Protein AF-A0A5C4UQV4-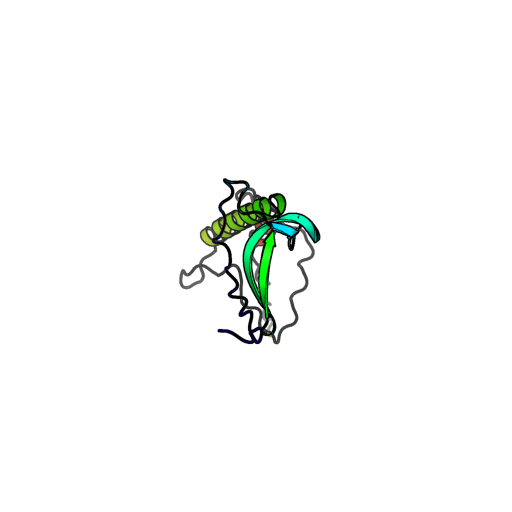F1 (afdb_monomer_lite)

Structure (mmCIF, N/CA/C/O backbone):
data_AF-A0A5C4UQV4-F1
#
_entry.id   AF-A0A5C4UQV4-F1
#
loop_
_atom_site.group_PDB
_atom_site.id
_atom_site.type_symbol
_atom_site.label_atom_id
_atom_site.label_alt_id
_atom_site.label_comp_id
_atom_site.label_asym_id
_atom_site.label_entity_id
_atom_site.label_seq_id
_atom_site.pdbx_PDB_ins_code
_atom_site.Cartn_x
_atom_site.Cartn_y
_atom_site.Cartn_z
_atom_site.occupancy
_atom_site.B_iso_or_equiv
_atom_site.auth_seq_id
_atom_site.auth_comp_id
_atom_site.auth_asym_id
_atom_site.auth_atom_id
_atom_site.pdbx_PDB_model_num
ATOM 1 N N . MET A 1 1 ? 44.173 22.637 -18.898 1.00 34.56 1 MET A N 1
ATOM 2 C CA . MET A 1 1 ? 44.328 21.497 -19.831 1.00 34.56 1 MET A CA 1
ATOM 3 C C . MET A 1 1 ? 44.149 20.215 -19.026 1.00 34.56 1 MET A C 1
ATOM 5 O O . MET A 1 1 ? 44.808 20.080 -18.006 1.00 34.56 1 MET A O 1
ATOM 9 N N . ASN A 1 2 ? 43.184 19.382 -19.431 1.00 41.97 2 ASN A N 1
ATOM 10 C CA . ASN A 1 2 ? 42.655 18.188 -18.746 1.00 41.97 2 ASN A CA 1
ATOM 11 C C . ASN A 1 2 ? 43.498 16.919 -18.962 1.00 41.97 2 ASN A C 1
ATOM 13 O O . ASN A 1 2 ? 44.146 16.822 -20.002 1.00 41.97 2 ASN A O 1
ATOM 17 N N . ALA A 1 3 ? 43.316 15.912 -18.089 1.00 32.78 3 ALA A N 1
ATOM 18 C CA . ALA A 1 3 ? 43.074 14.512 -18.489 1.00 32.78 3 ALA A CA 1
ATOM 19 C C . ALA A 1 3 ? 42.512 13.629 -17.337 1.00 32.78 3 ALA A C 1
ATOM 21 O O . ALA A 1 3 ? 43.150 13.524 -16.296 1.00 32.78 3 ALA A O 1
ATOM 22 N N . ALA A 1 4 ? 41.377 12.958 -17.615 1.00 36.44 4 ALA A N 1
ATOM 23 C CA . ALA A 1 4 ? 40.805 11.727 -17.016 1.00 36.44 4 ALA A CA 1
ATOM 24 C C . ALA A 1 4 ? 40.436 11.750 -15.511 1.00 36.44 4 ALA A C 1
ATOM 26 O O . ALA A 1 4 ? 41.299 11.619 -14.656 1.00 36.44 4 ALA A O 1
ATOM 27 N N . ASP A 1 5 ? 39.188 11.931 -15.068 1.00 47.22 5 ASP A N 1
ATOM 28 C CA . ASP A 1 5 ? 37.889 11.332 -15.449 1.00 47.22 5 ASP A CA 1
ATOM 29 C C . ASP A 1 5 ? 37.785 9.808 -15.205 1.00 47.22 5 ASP A C 1
ATOM 31 O O . ASP A 1 5 ? 37.588 8.993 -16.110 1.00 47.22 5 ASP A O 1
ATOM 35 N N . ALA A 1 6 ? 37.956 9.423 -13.935 1.00 42.66 6 ALA A N 1
ATOM 36 C CA . ALA A 1 6 ? 37.658 8.095 -13.408 1.00 42.66 6 ALA A CA 1
ATOM 37 C C . ALA A 1 6 ? 36.287 8.102 -12.706 1.00 42.66 6 ALA A C 1
ATOM 39 O O . ALA A 1 6 ? 36.175 8.294 -11.501 1.00 42.66 6 ALA A O 1
ATOM 40 N N . ARG A 1 7 ? 35.252 7.915 -13.529 1.00 46.78 7 ARG A N 1
ATOM 41 C CA . ARG A 1 7 ? 33.889 7.412 -13.270 1.00 46.78 7 ARG A CA 1
ATOM 42 C C . ARG A 1 7 ? 33.587 6.925 -11.841 1.00 46.78 7 ARG A C 1
ATOM 44 O O . ARG A 1 7 ? 33.475 5.726 -11.595 1.00 46.78 7 ARG A O 1
ATOM 51 N N . GLY A 1 8 ? 33.318 7.866 -10.949 1.00 36.19 8 GLY A N 1
ATOM 52 C CA . GLY A 1 8 ? 32.388 7.683 -9.842 1.00 36.19 8 GLY A CA 1
ATOM 53 C C . GLY A 1 8 ? 31.097 8.396 -10.207 1.00 36.19 8 GLY A C 1
ATOM 54 O O . GLY A 1 8 ? 30.910 9.542 -9.819 1.00 36.19 8 GLY A O 1
ATOM 55 N N . VAL A 1 9 ? 30.229 7.762 -11.004 1.00 41.41 9 VAL A N 1
ATOM 56 C CA . VAL A 1 9 ? 28.838 8.226 -11.080 1.00 41.41 9 VAL A CA 1
ATOM 57 C C . VAL A 1 9 ? 28.204 7.773 -9.774 1.00 41.41 9 VAL A C 1
ATOM 59 O O . VAL A 1 9 ? 27.679 6.667 -9.664 1.00 41.41 9 VAL A O 1
ATOM 62 N N . GLU A 1 10 ? 28.378 8.600 -8.750 1.00 35.25 10 GLU A N 1
ATOM 63 C CA . GLU A 1 10 ? 27.548 8.590 -7.562 1.00 35.25 10 GLU A CA 1
ATOM 64 C C . GLU A 1 10 ? 26.131 8.845 -8.067 1.00 35.25 10 GLU A C 1
ATOM 66 O O . GLU A 1 10 ? 25.760 9.962 -8.425 1.00 35.25 10 GLU A O 1
ATOM 71 N N . TRP A 1 11 ? 25.375 7.764 -8.254 1.00 43.09 11 TRP A N 1
ATOM 72 C CA . TRP A 1 11 ? 23.955 7.843 -8.540 1.00 43.09 11 TRP A CA 1
ATOM 73 C C . TRP A 1 11 ? 23.293 8.382 -7.278 1.00 43.09 11 TRP A C 1
ATOM 75 O O . TRP A 1 11 ? 22.769 7.621 -6.467 1.00 43.09 11 TRP A O 1
ATOM 85 N N . GLU A 1 12 ? 23.353 9.699 -7.096 1.00 37.59 12 GLU A N 1
ATOM 86 C CA . GLU A 1 12 ? 22.459 10.406 -6.204 1.00 37.59 12 GLU A CA 1
ATOM 87 C C . GLU A 1 12 ? 21.063 10.142 -6.759 1.00 37.59 12 GLU A C 1
ATOM 89 O O . GLU A 1 12 ? 20.631 10.698 -7.771 1.00 37.59 12 GLU A O 1
ATOM 94 N N . PHE A 1 13 ? 20.423 9.140 -6.163 1.00 46.25 13 PHE A N 1
ATOM 95 C CA . PHE A 1 13 ? 19.077 8.700 -6.452 1.00 46.25 13 PHE A CA 1
ATOM 96 C C . PHE A 1 13 ? 18.183 9.894 -6.119 1.00 46.25 13 PHE A C 1
ATOM 98 O O . PHE A 1 13 ? 17.713 10.041 -4.993 1.00 46.25 13 PHE A O 1
ATOM 105 N N . GLN A 1 14 ? 18.004 10.809 -7.073 1.00 44.03 14 GLN A N 1
ATOM 106 C CA . GLN A 1 14 ? 17.044 11.892 -6.954 1.00 44.03 14 GLN A CA 1
ATOM 107 C C . GLN A 1 14 ? 15.668 11.249 -7.047 1.00 44.03 14 GLN A C 1
ATOM 109 O O . GLN A 1 14 ? 15.072 11.130 -8.114 1.00 44.03 14 GLN A O 1
ATOM 114 N N . ILE A 1 15 ? 15.220 10.734 -5.905 1.00 48.66 15 ILE A N 1
ATOM 115 C CA . ILE A 1 15 ? 13.879 10.231 -5.679 1.00 48.66 15 ILE A CA 1
ATOM 116 C C . ILE A 1 15 ? 12.946 11.384 -6.071 1.00 48.66 15 ILE A C 1
ATOM 118 O O . ILE A 1 15 ? 12.952 12.413 -5.388 1.00 48.66 15 ILE A O 1
ATOM 122 N N . PRO A 1 16 ? 12.190 11.285 -7.182 1.00 48.50 16 PRO A N 1
ATOM 123 C CA . PRO A 1 16 ? 11.312 12.374 -7.571 1.00 48.50 16 PRO A CA 1
ATOM 124 C C . PRO A 1 16 ? 10.286 12.568 -6.457 1.00 48.50 16 PRO A C 1
ATOM 126 O O . PRO A 1 16 ? 9.755 11.590 -5.930 1.00 48.50 16 PRO A O 1
ATOM 129 N N . ALA A 1 17 ? 10.020 13.820 -6.078 1.00 47.62 17 ALA A N 1
ATOM 130 C CA . ALA A 1 17 ? 9.013 14.137 -5.072 1.00 47.62 17 ALA A CA 1
ATOM 131 C C . ALA A 1 17 ? 7.691 13.406 -5.394 1.00 47.62 17 ALA A C 1
ATOM 133 O O . ALA A 1 17 ? 7.341 13.284 -6.573 1.00 47.62 17 ALA A O 1
ATOM 134 N N . PRO A 1 18 ? 6.962 12.894 -4.385 1.00 47.56 18 PRO A N 1
ATOM 135 C CA . PRO A 1 18 ? 5.761 12.096 -4.608 1.00 47.56 18 PRO A CA 1
ATOM 136 C C . PRO A 1 18 ? 4.742 12.891 -5.436 1.00 47.56 18 PRO A C 1
ATOM 138 O O . PRO A 1 18 ? 4.138 13.851 -4.960 1.00 47.56 18 PRO A O 1
ATOM 141 N N . GLY A 1 19 ? 4.576 12.499 -6.700 1.00 44.62 19 GLY A N 1
ATOM 142 C CA . GLY A 1 19 ? 3.692 13.170 -7.642 1.00 44.62 19 GLY A CA 1
ATOM 143 C C . GLY A 1 19 ? 2.233 12.891 -7.309 1.00 44.62 19 GLY A C 1
ATOM 144 O O . GLY A 1 19 ? 1.778 11.745 -7.333 1.00 44.62 19 GLY A O 1
ATOM 145 N N . TRP A 1 20 ? 1.490 13.949 -6.992 1.00 46.31 20 TRP A N 1
ATOM 146 C CA . T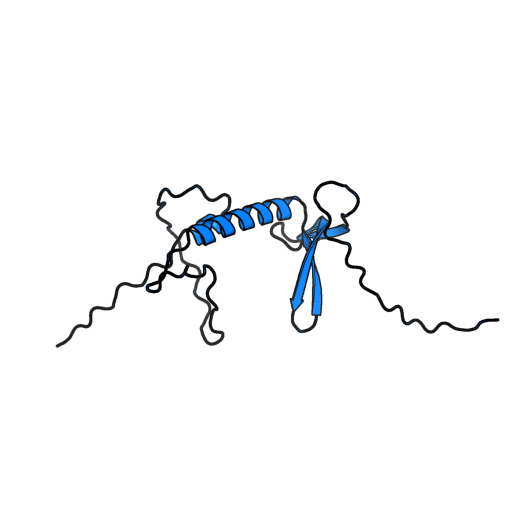RP A 1 20 ? 0.040 13.898 -6.850 1.00 46.31 20 TRP A CA 1
ATOM 147 C C . TRP A 1 20 ? -0.605 13.530 -8.189 1.00 46.31 20 TRP A C 1
ATOM 149 O O . TRP A 1 20 ? -0.091 13.849 -9.261 1.00 46.31 20 TRP A O 1
ATOM 159 N N . VAL A 1 21 ? -1.751 12.851 -8.128 1.00 50.41 21 VAL A N 1
ATOM 160 C CA . VAL A 1 21 ? -2.549 12.433 -9.291 1.00 50.41 21 VAL A CA 1
ATOM 161 C C . VAL A 1 21 ? -3.251 13.650 -9.918 1.00 50.41 21 VAL A C 1
ATOM 163 O O . VAL A 1 21 ? -4.469 13.707 -9.973 1.00 50.41 21 VAL A O 1
ATOM 166 N N . THR A 1 22 ? -2.488 14.638 -10.378 1.00 47.16 22 THR A N 1
ATOM 167 C CA . THR A 1 22 ? -2.937 15.767 -11.205 1.00 47.16 22 THR A CA 1
ATOM 168 C C . THR A 1 22 ? -1.738 16.281 -12.002 1.00 47.16 22 THR A C 1
ATOM 170 O O . THR A 1 22 ? -1.071 17.226 -11.595 1.00 47.16 22 THR A O 1
ATOM 173 N N . GLY A 1 23 ? -1.430 15.608 -13.111 1.00 46.06 23 GLY A N 1
ATOM 174 C CA . GLY A 1 23 ? -0.352 15.976 -14.032 1.00 46.06 23 GLY A CA 1
ATOM 175 C C . GLY A 1 23 ? 0.273 14.741 -14.678 1.00 46.06 23 GLY A C 1
ATOM 176 O O . GLY A 1 23 ? 0.565 13.758 -14.000 1.00 46.06 23 GLY A O 1
ATOM 177 N N . GLU A 1 24 ? 0.441 14.754 -15.998 1.00 52.75 24 GLU A N 1
ATOM 178 C CA . GLU A 1 24 ? 1.052 13.653 -16.761 1.00 52.75 24 GLU A CA 1
ATOM 179 C C . GLU A 1 24 ? 2.561 13.487 -16.483 1.00 52.75 24 GLU A C 1
ATOM 181 O O . GLU A 1 24 ? 3.136 12.456 -16.821 1.00 52.75 24 GLU A O 1
ATOM 186 N N . GLU A 1 25 ? 3.186 14.455 -15.809 1.00 54.16 25 GLU A N 1
ATOM 187 C CA . GLU A 1 25 ? 4.641 14.654 -15.786 1.00 54.16 25 GLU A CA 1
ATOM 188 C C . GLU A 1 25 ? 5.423 13.759 -14.803 1.00 54.16 25 GLU A C 1
ATOM 190 O O . GLU A 1 25 ? 6.636 13.635 -14.934 1.00 54.16 25 GLU A O 1
ATOM 195 N N . PHE A 1 26 ? 4.768 13.060 -13.866 1.00 59.66 26 PHE A N 1
ATOM 196 C CA . PHE A 1 26 ? 5.452 12.251 -12.832 1.00 59.66 26 PHE A CA 1
ATOM 197 C C . PHE A 1 26 ? 5.173 10.744 -12.930 1.00 59.66 26 PHE A C 1
ATOM 199 O O . PHE A 1 26 ? 5.058 10.045 -11.919 1.00 59.66 26 PHE A O 1
ATOM 206 N N . ARG A 1 27 ? 5.027 10.222 -14.154 1.00 71.19 27 ARG A N 1
ATOM 207 C CA . ARG A 1 27 ? 4.815 8.7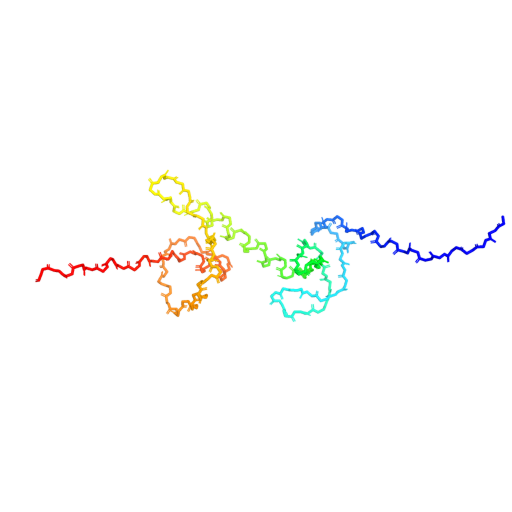88 -14.408 1.00 71.19 27 ARG A CA 1
ATOM 208 C C . ARG A 1 27 ? 6.055 8.161 -15.036 1.00 71.19 27 ARG A C 1
ATOM 210 O O . ARG A 1 27 ? 6.496 8.580 -16.098 1.00 71.19 27 ARG A O 1
ATOM 217 N N . ALA A 1 28 ? 6.570 7.109 -14.410 1.00 82.25 28 ALA A N 1
ATOM 218 C CA . ALA A 1 28 ? 7.538 6.216 -15.036 1.00 82.25 28 ALA A CA 1
ATOM 219 C C . ALA A 1 28 ? 6.806 5.166 -15.885 1.00 82.25 28 ALA A C 1
ATOM 221 O O . ALA A 1 28 ? 5.630 4.870 -15.655 1.00 82.25 28 ALA A O 1
ATOM 222 N N . PHE A 1 29 ? 7.499 4.564 -16.850 1.00 84.88 29 PHE A N 1
ATOM 223 C CA . PHE A 1 29 ? 7.017 3.372 -17.543 1.00 84.88 29 PHE A CA 1
ATOM 224 C C . PHE A 1 29 ? 7.718 2.139 -16.969 1.00 84.88 29 PHE A C 1
ATOM 226 O O . PHE A 1 29 ? 8.944 2.073 -16.956 1.00 84.88 29 PHE A O 1
ATOM 233 N N . GLY A 1 30 ? 6.958 1.162 -16.480 1.00 88.69 30 GLY A N 1
ATOM 234 C CA . GLY A 1 30 ? 7.534 -0.016 -15.837 1.00 88.69 30 GLY A CA 1
ATOM 235 C C . GLY A 1 30 ? 6.493 -0.986 -15.280 1.00 88.69 30 GLY A C 1
ATOM 236 O O . GLY A 1 30 ? 5.288 -0.779 -15.449 1.00 88.69 30 GLY A O 1
ATOM 237 N N . PRO A 1 31 ? 6.932 -2.081 -14.637 1.00 93.19 31 PRO A N 1
ATOM 238 C CA . PRO A 1 31 ? 6.031 -3.041 -14.012 1.00 93.19 31 PRO A CA 1
ATOM 239 C C . PRO A 1 31 ? 5.368 -2.446 -12.764 1.00 93.19 31 PRO A C 1
ATOM 241 O O . PRO A 1 31 ? 6.023 -1.830 -11.927 1.00 93.19 31 PRO A O 1
ATOM 244 N N . CYS A 1 32 ? 4.068 -2.682 -12.589 1.00 94.25 32 CYS A N 1
ATOM 245 C CA . CYS A 1 32 ? 3.362 -2.363 -11.349 1.00 94.25 32 CYS A CA 1
ATOM 246 C C . CYS A 1 32 ? 3.547 -3.472 -10.307 1.00 94.25 32 CYS A C 1
ATOM 248 O O . CYS A 1 32 ? 3.191 -4.616 -10.553 1.00 94.25 32 CYS A O 1
ATOM 250 N N . TRP A 1 33 ? 4.007 -3.155 -9.100 1.00 9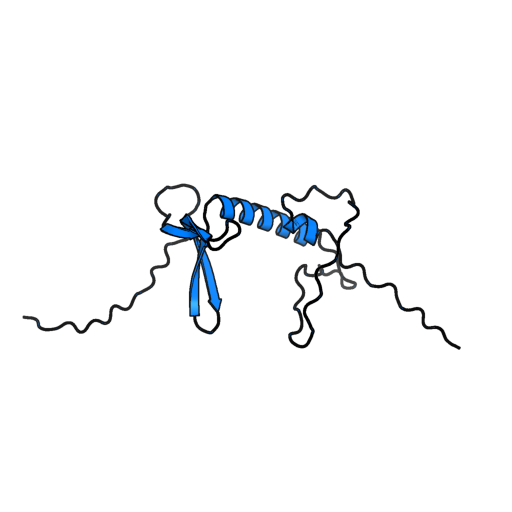4.19 33 TRP A N 1
ATOM 251 C CA . TRP A 1 33 ? 4.381 -4.179 -8.109 1.00 94.19 33 TRP A CA 1
ATOM 252 C C . TRP A 1 33 ? 3.204 -4.690 -7.262 1.00 94.19 33 TRP A C 1
ATOM 254 O O . TRP A 1 33 ? 3.392 -5.346 -6.244 1.00 94.19 33 TRP A O 1
ATOM 264 N N . PHE A 1 34 ? 1.977 -4.378 -7.677 1.00 92.50 34 PHE A N 1
ATOM 265 C CA . PHE A 1 34 ? 0.763 -4.565 -6.884 1.00 92.50 34 PHE A CA 1
ATOM 266 C C . PHE A 1 34 ? -0.222 -5.551 -7.533 1.00 92.50 34 PHE A C 1
ATOM 268 O O . PHE A 1 34 ? 0.102 -6.319 -8.438 1.00 92.50 34 PHE A O 1
ATOM 275 N N . PHE A 1 35 ? -1.470 -5.502 -7.060 1.00 89.56 35 PHE A N 1
ATOM 276 C CA . PHE A 1 35 ? -2.596 -6.418 -7.290 1.00 89.56 35 PHE A CA 1
ATOM 277 C C . PHE A 1 35 ? -2.968 -6.706 -8.746 1.00 89.56 35 PHE A C 1
ATOM 279 O O . PHE A 1 35 ? -3.866 -7.507 -8.991 1.00 89.56 35 PHE A O 1
ATOM 286 N N . CYS A 1 36 ? -2.352 -6.026 -9.708 1.00 92.75 36 CYS A N 1
ATOM 287 C CA . CYS A 1 36 ? -2.606 -6.250 -11.120 1.00 92.75 36 CYS A CA 1
ATOM 288 C C . CYS A 1 36 ? -1.687 -7.293 -11.765 1.00 92.75 36 CYS A C 1
ATOM 290 O O . CYS A 1 36 ? -1.792 -7.482 -12.973 1.00 92.75 36 CYS A O 1
ATOM 292 N N . GLY A 1 37 ? -0.816 -7.943 -10.984 1.00 93.19 37 GLY A N 1
ATOM 293 C CA . GLY A 1 37 ? 0.031 -9.039 -11.452 1.00 93.19 37 GLY A CA 1
ATOM 294 C C . GLY A 1 37 ? 1.202 -8.573 -12.311 1.00 93.19 37 GLY A C 1
ATOM 295 O O . GLY A 1 37 ? 1.427 -9.127 -13.377 1.00 93.19 37 GLY A O 1
ATOM 296 N N . HIS A 1 38 ? 1.924 -7.533 -11.884 1.00 93.75 38 HIS A N 1
ATOM 297 C CA . HIS A 1 38 ? 3.138 -7.065 -12.571 1.00 93.75 38 HIS A CA 1
ATOM 298 C C . HIS A 1 38 ? 2.948 -6.570 -14.009 1.00 93.75 38 HIS A C 1
ATOM 300 O O . HIS A 1 38 ? 3.907 -6.510 -14.775 1.00 93.75 38 HIS A O 1
ATOM 306 N N . ARG A 1 39 ? 1.732 -6.135 -14.376 1.00 93.56 39 ARG A N 1
ATOM 307 C CA . ARG A 1 39 ? 1.492 -5.496 -15.679 1.00 93.56 39 ARG A CA 1
ATOM 308 C C . ARG A 1 39 ? 2.409 -4.289 -15.872 1.00 93.56 39 ARG A C 1
ATOM 310 O O . ARG A 1 39 ? 2.537 -3.454 -14.974 1.00 93.56 39 ARG A O 1
ATOM 317 N N . VAL A 1 40 ? 2.999 -4.204 -17.061 1.00 91.44 40 VAL A N 1
ATOM 318 C CA . VAL A 1 40 ? 3.869 -3.104 -17.487 1.00 91.44 40 VAL A CA 1
ATOM 319 C C . VAL A 1 40 ? 3.021 -1.962 -18.045 1.00 91.44 40 VAL A C 1
ATOM 321 O O . VAL A 1 40 ? 2.092 -2.197 -18.818 1.00 91.44 40 VAL A O 1
ATOM 324 N N . GLY A 1 41 ? 3.319 -0.730 -17.642 1.00 89.06 41 GLY A N 1
ATOM 325 C CA . GLY A 1 41 ? 2.631 0.465 -18.121 1.00 89.06 41 GLY A CA 1
ATOM 326 C C . GLY A 1 41 ? 3.060 1.718 -17.366 1.00 89.06 41 GLY A C 1
ATOM 327 O O . GLY A 1 41 ? 4.106 1.738 -16.722 1.00 89.06 41 GLY A O 1
ATOM 328 N N . ALA A 1 42 ? 2.232 2.760 -17.422 1.00 88.81 42 ALA A N 1
ATOM 329 C CA . ALA A 1 42 ? 2.465 3.970 -16.645 1.00 88.81 42 ALA A CA 1
ATOM 330 C C . ALA A 1 42 ? 2.266 3.705 -15.140 1.00 88.81 42 ALA A C 1
ATOM 332 O O . ALA A 1 42 ? 1.201 3.245 -14.705 1.00 88.81 42 ALA A O 1
ATOM 333 N N . VAL A 1 43 ? 3.291 4.014 -14.351 1.00 89.56 43 VAL A N 1
ATOM 334 C CA . VAL A 1 43 ? 3.353 3.796 -12.904 1.00 89.56 43 VAL A CA 1
ATOM 335 C C . VAL A 1 43 ? 3.872 5.036 -12.184 1.00 89.56 43 VAL A C 1
ATOM 337 O O . VAL A 1 43 ? 4.611 5.839 -12.748 1.00 89.56 43 VAL A O 1
ATOM 340 N N . VAL A 1 44 ? 3.487 5.182 -10.921 1.00 88.56 44 VAL A N 1
ATOM 341 C CA . VAL A 1 44 ? 3.982 6.229 -10.019 1.00 88.56 44 VAL A CA 1
ATOM 342 C C . VAL A 1 44 ? 4.746 5.594 -8.867 1.00 88.56 44 VAL A C 1
ATOM 344 O O . VAL A 1 44 ? 4.396 4.495 -8.424 1.00 88.56 44 VAL A O 1
ATOM 347 N N . TRP A 1 45 ? 5.796 6.270 -8.405 1.00 87.31 45 TRP A N 1
ATOM 348 C CA . TRP A 1 45 ? 6.492 5.906 -7.176 1.00 87.31 45 TRP A CA 1
ATOM 349 C C . TRP A 1 45 ? 5.602 6.238 -5.975 1.00 87.31 45 TRP A C 1
ATOM 351 O O . TRP A 1 45 ? 5.006 7.312 -5.929 1.00 87.31 45 TRP A O 1
ATOM 361 N N . ILE A 1 46 ? 5.480 5.311 -5.025 1.00 88.19 46 ILE A N 1
ATOM 362 C CA . ILE A 1 46 ? 4.588 5.468 -3.864 1.00 88.19 46 ILE A CA 1
ATOM 363 C C . ILE A 1 46 ? 5.286 5.280 -2.510 1.00 88.19 46 ILE A C 1
ATOM 365 O O . ILE A 1 46 ? 4.621 5.317 -1.478 1.00 88.19 46 ILE A O 1
ATOM 369 N N . GLY A 1 47 ? 6.599 5.044 -2.500 1.00 87.06 47 GLY A N 1
ATOM 370 C CA . GLY A 1 47 ? 7.383 4.836 -1.280 1.00 87.06 47 GLY A CA 1
ATOM 371 C C . GLY A 1 47 ? 8.583 3.917 -1.491 1.00 87.06 47 GLY A C 1
ATOM 372 O O . GLY A 1 47 ? 8.823 3.437 -2.597 1.00 87.06 47 GLY A O 1
ATOM 373 N N . CYS A 1 48 ? 9.343 3.655 -0.435 1.00 87.38 48 CYS A N 1
ATOM 374 C CA . CYS A 1 48 ? 10.502 2.762 -0.475 1.00 87.38 48 CYS A CA 1
ATOM 375 C C . CYS A 1 48 ? 10.221 1.486 0.318 1.00 87.38 48 CYS A C 1
ATOM 377 O O . CYS A 1 48 ? 9.489 1.510 1.307 1.00 87.38 48 CYS A O 1
ATOM 379 N N . LEU A 1 49 ? 10.809 0.377 -0.118 1.00 87.19 49 LEU A N 1
ATOM 380 C CA . LEU A 1 49 ? 10.901 -0.850 0.660 1.00 87.19 49 LEU A CA 1
ATOM 381 C C . LEU A 1 49 ? 12.367 -1.127 0.972 1.00 87.19 49 LEU A C 1
ATOM 383 O O . LEU A 1 49 ? 13.224 -0.926 0.113 1.00 87.19 49 LEU A O 1
ATOM 387 N N . THR A 1 50 ? 12.616 -1.655 2.165 1.00 88.12 50 THR A N 1
ATOM 388 C CA . THR A 1 50 ? 13.931 -2.142 2.580 1.00 88.12 50 THR A CA 1
ATOM 389 C C . THR A 1 50 ? 13.832 -3.636 2.843 1.00 88.12 50 THR A C 1
ATOM 391 O O . THR A 1 50 ? 12.947 -4.090 3.572 1.00 88.12 50 THR A O 1
ATOM 394 N N . THR A 1 51 ? 14.726 -4.424 2.255 1.00 88.00 51 THR A N 1
ATOM 395 C CA . THR A 1 51 ? 14.811 -5.865 2.506 1.00 88.00 51 THR A CA 1
ATOM 396 C C . THR A 1 51 ? 16.248 -6.348 2.402 1.00 88.00 51 THR A C 1
ATOM 398 O O . THR A 1 51 ? 16.940 -6.024 1.445 1.00 88.00 51 THR A O 1
ATOM 401 N N . GLY A 1 52 ? 16.727 -7.096 3.401 1.00 86.44 52 GLY A N 1
ATOM 402 C CA . GLY A 1 52 ? 18.065 -7.701 3.370 1.00 86.44 52 GLY A CA 1
ATOM 403 C C . GLY A 1 52 ? 19.214 -6.727 3.068 1.00 86.44 52 GLY A C 1
ATOM 404 O O . GLY A 1 52 ? 20.162 -7.115 2.396 1.00 86.44 52 GLY A O 1
ATOM 405 N N . GLY A 1 53 ? 19.119 -5.467 3.512 1.00 88.94 53 GLY A N 1
ATOM 406 C CA . GLY A 1 53 ? 20.116 -4.425 3.227 1.00 88.94 53 GLY A CA 1
ATOM 407 C C . GLY A 1 53 ? 19.997 -3.764 1.847 1.00 88.94 53 GLY A C 1
ATOM 408 O O . GLY A 1 53 ? 20.873 -2.992 1.475 1.00 88.94 53 GLY A O 1
ATOM 409 N N . VAL A 1 54 ? 18.935 -4.055 1.092 1.00 86.88 54 VAL A N 1
ATOM 410 C CA . VAL A 1 54 ? 18.625 -3.430 -0.197 1.00 86.88 54 VAL A CA 1
ATOM 411 C C . VAL A 1 54 ? 17.426 -2.504 -0.045 1.00 86.88 54 VAL A C 1
ATOM 413 O O . VAL A 1 54 ? 16.366 -2.933 0.416 1.00 86.88 54 VAL A O 1
ATOM 416 N N . ASP A 1 55 ? 17.587 -1.267 -0.504 1.00 88.25 55 ASP A N 1
ATOM 417 C CA . ASP A 1 55 ? 16.511 -0.291 -0.637 1.00 88.25 55 ASP A CA 1
ATOM 418 C C . ASP A 1 55 ? 16.023 -0.232 -2.087 1.00 88.25 55 ASP A C 1
ATOM 420 O O . ASP A 1 55 ? 16.819 -0.156 -3.025 1.00 88.25 55 ASP A O 1
ATOM 424 N N . ALA A 1 56 ? 14.704 -0.273 -2.285 1.00 86.38 56 ALA A N 1
ATOM 425 C CA . ALA A 1 56 ? 14.100 -0.195 -3.610 1.00 86.38 56 ALA A CA 1
ATOM 426 C C . ALA A 1 56 ? 12.816 0.657 -3.629 1.00 86.38 56 ALA A C 1
ATOM 428 O O . ALA A 1 56 ? 12.006 0.587 -2.699 1.00 86.38 56 ALA A O 1
ATOM 429 N N . PRO A 1 57 ? 12.577 1.438 -4.700 1.00 86.56 57 PRO A N 1
ATOM 430 C CA . PRO A 1 57 ? 11.331 2.176 -4.879 1.00 86.56 57 PRO A CA 1
ATOM 431 C C . PRO A 1 57 ? 10.150 1.245 -5.202 1.00 86.56 57 PRO A C 1
ATOM 433 O O . PRO A 1 57 ? 10.261 0.327 -6.011 1.00 86.56 57 PRO A O 1
ATOM 436 N N . LEU A 1 58 ? 8.983 1.525 -4.621 1.00 90.25 58 LEU A N 1
ATOM 437 C CA . LEU A 1 58 ? 7.713 0.862 -4.916 1.00 90.25 58 LEU A CA 1
ATOM 438 C C . LEU A 1 58 ? 6.949 1.616 -6.005 1.00 90.25 58 LEU A C 1
ATOM 440 O O . LEU A 1 58 ? 6.660 2.803 -5.848 1.00 90.25 58 LEU A O 1
ATOM 444 N N . TYR A 1 59 ? 6.541 0.909 -7.061 1.00 89.94 59 TYR A N 1
ATOM 445 C CA . TYR A 1 59 ? 5.783 1.482 -8.176 1.00 89.94 59 TYR A CA 1
ATOM 446 C C . TYR A 1 59 ? 4.378 0.884 -8.319 1.00 89.94 59 TYR A C 1
ATOM 448 O O . TYR A 1 59 ? 4.190 -0.338 -8.303 1.00 89.94 59 TYR A O 1
ATOM 456 N N . ALA A 1 60 ? 3.377 1.740 -8.540 1.00 92.19 60 ALA A N 1
ATOM 457 C CA . ALA A 1 60 ? 1.984 1.337 -8.734 1.00 92.19 60 ALA A CA 1
ATOM 458 C C . ALA A 1 60 ? 1.339 2.000 -9.957 1.00 92.19 60 ALA A C 1
ATOM 460 O O . ALA A 1 60 ? 1.526 3.185 -10.215 1.00 92.19 60 ALA A O 1
ATOM 461 N N . CYS A 1 61 ? 0.524 1.246 -10.699 1.00 92.62 61 CYS A N 1
ATOM 462 C CA . CYS A 1 61 ? -0.338 1.815 -11.734 1.00 92.62 61 CYS A CA 1
ATOM 463 C C . CYS A 1 61 ? -1.575 2.478 -11.107 1.00 92.62 61 CYS A C 1
ATOM 465 O O . CYS A 1 61 ? -1.983 2.120 -9.998 1.00 92.62 61 CYS A O 1
ATOM 467 N N . ALA A 1 62 ? -2.230 3.379 -11.846 1.00 89.69 62 ALA A N 1
ATOM 468 C CA . ALA A 1 62 ? -3.402 4.121 -11.365 1.00 89.69 62 ALA A CA 1
ATOM 469 C C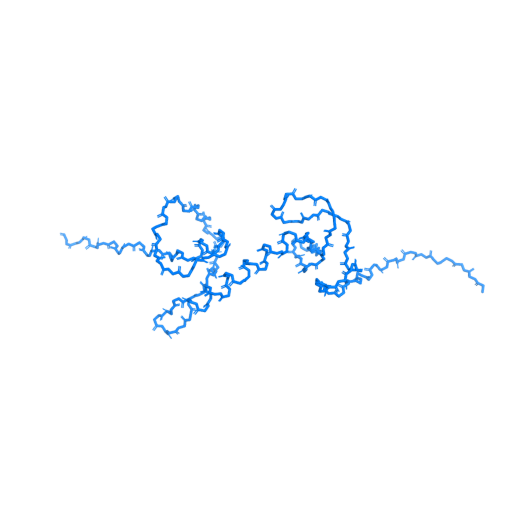 . ALA A 1 62 ? -4.505 3.212 -10.787 1.00 89.69 62 ALA A C 1
ATOM 471 O O . ALA A 1 62 ? -5.034 3.477 -9.709 1.00 89.69 62 ALA A O 1
ATOM 472 N N . GLY A 1 63 ? -4.809 2.088 -11.448 1.00 91.44 63 GLY A N 1
ATOM 473 C CA . GLY A 1 63 ? -5.819 1.140 -10.963 1.00 91.44 63 GLY A CA 1
ATOM 474 C C . GLY A 1 63 ? -5.455 0.492 -9.621 1.00 91.44 63 GLY A C 1
ATOM 475 O O . GLY A 1 63 ? -6.315 0.333 -8.755 1.00 91.44 63 GLY A O 1
ATOM 476 N N . CYS A 1 64 ? -4.178 0.151 -9.414 1.00 94.00 64 CYS A N 1
ATOM 477 C CA . CYS A 1 64 ? -3.721 -0.366 -8.123 1.00 94.00 64 CYS A CA 1
ATOM 478 C C . CYS A 1 64 ? -3.685 0.726 -7.054 1.00 94.00 64 CYS A C 1
ATOM 480 O O . CYS A 1 64 ? -4.029 0.439 -5.910 1.00 94.00 64 CYS A O 1
ATOM 482 N N . LEU A 1 65 ? -3.336 1.962 -7.419 1.00 91.69 65 LEU A N 1
ATOM 483 C CA . LEU A 1 65 ? -3.320 3.094 -6.496 1.00 91.69 65 LEU A CA 1
ATOM 484 C C . LEU A 1 65 ? -4.727 3.447 -5.998 1.00 91.69 65 LEU A C 1
ATOM 486 O O . LEU A 1 65 ? -4.919 3.614 -4.798 1.00 91.69 65 LEU A O 1
ATOM 490 N N . HIS A 1 66 ? -5.735 3.463 -6.875 1.00 89.69 66 HIS A N 1
ATOM 491 C CA . HIS A 1 66 ? -7.131 3.645 -6.459 1.00 89.69 66 HIS A CA 1
ATOM 492 C C . HIS A 1 66 ? -7.585 2.563 -5.476 1.00 89.69 66 HIS A C 1
ATOM 494 O O . HIS A 1 66 ? -8.243 2.856 -4.477 1.00 89.69 66 HIS A O 1
ATOM 500 N N . ARG A 1 67 ? -7.203 1.305 -5.726 1.00 92.94 67 ARG A N 1
ATOM 501 C CA . ARG A 1 67 ? -7.503 0.205 -4.805 1.00 92.94 67 ARG A CA 1
ATOM 502 C C . ARG A 1 67 ? -6.773 0.363 -3.470 1.00 92.94 67 ARG A C 1
ATOM 504 O O . ARG A 1 67 ? -7.380 0.118 -2.434 1.00 92.94 67 ARG A O 1
ATOM 511 N N . LEU A 1 68 ? -5.505 0.775 -3.489 1.00 92.50 68 LEU A N 1
ATOM 512 C CA . LEU A 1 68 ? -4.720 1.052 -2.285 1.00 92.50 68 LEU A CA 1
ATOM 513 C C . LEU A 1 68 ? -5.348 2.175 -1.454 1.00 92.50 68 LEU A C 1
ATOM 515 O O . LEU A 1 68 ? -5.526 2.007 -0.254 1.00 92.50 68 LEU A O 1
ATOM 519 N N . HIS A 1 69 ? -5.781 3.258 -2.099 1.00 90.62 69 HIS A N 1
ATOM 520 C CA . HIS A 1 69 ? -6.484 4.359 -1.446 1.00 90.62 69 HIS A CA 1
ATOM 521 C C . HIS A 1 69 ? -7.785 3.900 -0.768 1.00 90.62 69 HIS A C 1
ATOM 523 O O . HIS A 1 69 ? -8.053 4.260 0.375 1.00 90.62 69 HIS A O 1
ATOM 529 N N . ALA A 1 70 ? -8.573 3.046 -1.428 1.00 88.38 70 ALA A N 1
ATOM 530 C CA . ALA A 1 70 ? -9.778 2.478 -0.824 1.00 88.38 70 ALA A CA 1
ATOM 531 C C . ALA A 1 70 ? -9.470 1.591 0.398 1.00 88.38 70 ALA A C 1
ATOM 533 O O . ALA A 1 70 ? -10.210 1.629 1.377 1.00 88.38 70 ALA A O 1
ATOM 534 N N . MET A 1 71 ? -8.379 0.818 0.365 1.00 91.75 71 MET A N 1
ATOM 535 C CA . MET A 1 71 ? -7.951 0.012 1.516 1.00 91.75 71 MET A CA 1
ATOM 536 C C . MET A 1 71 ? -7.429 0.869 2.669 1.00 91.75 71 MET A C 1
ATOM 538 O O . MET A 1 71 ? -7.688 0.528 3.817 1.00 91.75 71 MET A O 1
ATOM 542 N N . ALA A 1 72 ? -6.740 1.976 2.379 1.00 90.94 72 ALA A N 1
ATOM 543 C CA . ALA A 1 72 ? -6.312 2.929 3.400 1.00 90.94 72 ALA A CA 1
ATOM 544 C C . ALA A 1 72 ? -7.521 3.524 4.137 1.00 90.94 72 ALA A C 1
ATOM 546 O O . ALA A 1 72 ? -7.532 3.551 5.362 1.00 90.94 72 ALA A O 1
ATOM 547 N N . TRP A 1 73 ? -8.581 3.893 3.410 1.00 89.56 73 TRP A N 1
ATOM 548 C CA . TRP A 1 73 ? -9.833 4.324 4.036 1.00 89.56 73 TRP A CA 1
ATOM 549 C C . TRP A 1 73 ? -10.496 3.232 4.872 1.00 89.56 73 TRP A C 1
ATOM 551 O O . TRP A 1 73 ? -10.905 3.504 5.997 1.00 89.56 73 TRP A O 1
ATOM 561 N N . ASP A 1 74 ? -10.586 2.005 4.348 1.00 88.06 74 ASP A N 1
ATOM 562 C CA . ASP A 1 74 ? -11.132 0.876 5.110 1.00 88.06 74 ASP A CA 1
ATOM 563 C C . ASP A 1 74 ? -10.318 0.617 6.398 1.00 88.06 74 ASP A C 1
ATOM 565 O O . ASP A 1 74 ? -10.896 0.262 7.421 1.00 88.06 74 ASP A O 1
ATOM 569 N N . PHE A 1 75 ? -8.993 0.813 6.367 1.00 87.75 75 PHE A N 1
ATOM 570 C CA . PHE A 1 75 ? -8.125 0.706 7.542 1.00 87.75 75 PHE A CA 1
ATOM 571 C C . PHE A 1 75 ? -8.391 1.821 8.558 1.00 87.75 75 PHE A C 1
ATOM 573 O O . PHE A 1 75 ? -8.619 1.531 9.726 1.00 87.75 75 PHE A O 1
ATOM 580 N N . THR A 1 76 ? -8.415 3.085 8.127 1.00 88.62 76 THR A N 1
ATOM 581 C CA . THR A 1 76 ? -8.681 4.227 9.016 1.00 88.62 76 THR A CA 1
ATOM 582 C C . THR A 1 76 ? -10.046 4.117 9.691 1.00 88.62 76 THR A C 1
ATOM 584 O O . THR A 1 76 ? -10.164 4.366 10.887 1.00 88.62 76 THR A O 1
ATOM 587 N N . GLU A 1 77 ? -11.078 3.703 8.951 1.00 86.75 77 GLU A N 1
ATOM 588 C CA . GLU A 1 77 ? -12.400 3.464 9.535 1.00 86.75 77 GLU A CA 1
ATOM 589 C C . GLU A 1 77 ? -12.381 2.327 10.563 1.00 86.75 77 GLU A C 1
ATOM 591 O O . GLU A 1 77 ? -13.047 2.433 11.592 1.00 86.75 77 GLU A O 1
ATOM 596 N N . ALA A 1 78 ? -11.619 1.260 10.309 1.00 85.44 78 ALA A N 1
ATOM 597 C CA . ALA A 1 78 ? -11.472 0.159 11.253 1.00 85.44 78 ALA A CA 1
ATOM 598 C C . ALA A 1 78 ? -10.706 0.577 12.521 1.00 85.44 78 ALA A C 1
ATOM 600 O O . ALA A 1 78 ? -11.114 0.194 13.611 1.00 85.44 78 ALA A O 1
ATOM 601 N N . GLU A 1 79 ? -9.652 1.390 12.398 1.00 85.88 79 GLU A N 1
ATOM 602 C CA . GLU A 1 79 ? -8.898 1.934 13.539 1.00 85.88 79 GLU A CA 1
ATOM 603 C C . GLU A 1 79 ? -9.791 2.814 14.423 1.00 85.88 79 GLU A C 1
ATOM 605 O O . GLU A 1 79 ? -9.792 2.684 15.643 1.00 85.88 79 GLU A O 1
ATOM 610 N N . TRP A 1 80 ? -10.625 3.669 13.822 1.00 84.62 80 TRP A N 1
ATOM 611 C CA . TRP A 1 80 ? -11.582 4.485 14.580 1.00 84.62 80 TRP A CA 1
ATOM 612 C C . TRP A 1 80 ? -12.677 3.669 15.265 1.00 84.62 80 TRP A C 1
ATOM 614 O O . TRP A 1 80 ? -13.217 4.099 16.282 1.00 84.62 80 TRP A O 1
ATOM 624 N N . ALA A 1 81 ? -13.025 2.512 14.706 1.00 84.50 81 ALA A N 1
ATOM 625 C CA . ALA A 1 81 ? -14.005 1.593 15.272 1.00 84.50 81 ALA A CA 1
ATOM 626 C C . ALA A 1 81 ? -13.374 0.524 16.184 1.00 84.50 81 ALA A C 1
ATOM 628 O O . ALA A 1 81 ? -14.086 -0.385 16.621 1.00 84.50 81 ALA A O 1
ATOM 629 N N . ALA A 1 82 ? -12.063 0.594 16.445 1.00 83.12 82 ALA A N 1
ATOM 630 C CA . ALA A 1 82 ? -11.353 -0.433 17.191 1.00 83.12 82 ALA A CA 1
ATOM 631 C C . ALA A 1 82 ? -11.937 -0.587 18.610 1.00 83.12 82 ALA A C 1
ATOM 633 O O . ALA A 1 82 ? -12.161 0.415 19.300 1.00 83.12 82 ALA A O 1
ATOM 634 N N . PRO A 1 83 ? -12.181 -1.829 19.074 1.00 81.62 83 PRO A N 1
ATOM 635 C CA . PRO A 1 83 ? -12.563 -2.079 20.456 1.00 81.62 83 PRO A CA 1
ATOM 636 C C . PRO A 1 83 ? -11.517 -1.530 21.423 1.00 81.62 83 PRO A C 1
ATOM 638 O O . PRO A 1 83 ? -10.327 -1.506 21.113 1.00 81.62 83 PRO A O 1
ATOM 641 N N . GLN A 1 84 ? -11.962 -1.138 22.612 1.00 84.19 84 GLN A N 1
ATOM 642 C CA . GLN A 1 84 ? -11.066 -0.760 23.698 1.00 84.19 84 GLN A CA 1
ATOM 643 C C . GLN A 1 84 ? -10.751 -1.980 24.575 1.00 84.19 84 GLN A C 1
ATOM 645 O O . GLN A 1 84 ? -11.612 -2.843 24.767 1.00 84.19 84 GLN A O 1
ATOM 650 N N . ASP A 1 85 ? -9.521 -2.066 25.079 1.00 84.38 85 ASP A N 1
ATOM 651 C CA . ASP A 1 85 ? -9.111 -3.039 26.091 1.00 84.38 85 ASP A CA 1
ATOM 652 C C . ASP A 1 85 ? -9.668 -2.684 27.484 1.00 84.38 85 ASP A C 1
ATOM 654 O O . ASP A 1 85 ? -10.441 -1.735 27.650 1.00 84.38 85 ASP A O 1
ATOM 658 N N . ALA A 1 86 ? -9.317 -3.478 28.500 1.00 83.00 86 ALA A N 1
ATOM 659 C CA . ALA A 1 86 ? -9.781 -3.261 29.872 1.00 83.00 86 ALA A CA 1
ATOM 660 C C . ALA A 1 86 ? -9.282 -1.924 30.454 1.00 83.00 86 ALA A C 1
ATOM 662 O O . ALA A 1 86 ? -9.924 -1.339 31.325 1.00 83.00 86 ALA A O 1
ATOM 663 N N . GLU A 1 87 ? -8.167 -1.423 29.933 1.00 86.69 87 GLU A N 1
ATOM 664 C CA . GLU A 1 87 ? -7.529 -0.162 30.282 1.00 86.69 87 GLU A CA 1
ATOM 665 C C . GLU A 1 87 ? -8.069 1.023 29.455 1.00 86.69 87 GLU A C 1
ATOM 667 O O . GLU A 1 87 ? -7.588 2.150 29.601 1.00 86.69 87 GLU A O 1
ATOM 672 N N . GLY A 1 88 ? -9.075 0.795 28.600 1.00 83.06 88 GLY A N 1
ATOM 673 C CA . GLY A 1 88 ? -9.719 1.813 27.769 1.00 83.06 88 GLY A CA 1
ATOM 674 C C . GLY A 1 88 ? -8.913 2.223 26.531 1.00 83.06 88 GLY A C 1
ATOM 675 O O . GLY A 1 88 ? -9.246 3.218 25.882 1.00 83.06 88 GLY A O 1
ATOM 676 N N . ARG A 1 89 ? -7.846 1.497 26.184 1.00 82.75 89 ARG A N 1
ATOM 677 C CA . ARG A 1 89 ? -6.987 1.790 25.031 1.00 82.75 89 ARG A CA 1
ATOM 678 C C . ARG A 1 89 ? -7.489 1.054 23.789 1.00 82.75 89 ARG A C 1
ATOM 680 O O . ARG A 1 89 ? -7.907 -0.095 23.900 1.00 82.75 89 ARG A O 1
ATOM 687 N N . PRO A 1 90 ? -7.435 1.668 22.595 1.00 78.56 90 PRO A N 1
ATOM 688 C CA . PRO A 1 90 ? -7.770 0.971 21.358 1.00 78.56 90 PRO A CA 1
ATOM 689 C C . PRO A 1 90 ? -6.875 -0.258 21.154 1.00 78.56 90 PRO A C 1
ATOM 691 O O . PRO A 1 90 ? -5.648 -0.154 21.206 1.00 78.56 90 PRO A O 1
ATOM 694 N N . VAL A 1 91 ? -7.486 -1.414 20.904 1.00 83.88 91 VAL A N 1
ATOM 695 C CA . VAL A 1 91 ? -6.770 -2.646 20.559 1.00 83.88 91 VAL A CA 1
ATOM 696 C C . VAL A 1 91 ? -6.219 -2.514 19.130 1.00 83.88 91 VAL A C 1
ATOM 698 O O . VAL A 1 91 ? -7.015 -2.324 18.208 1.00 83.88 91 VAL A O 1
ATOM 701 N N . PRO A 1 92 ? -4.895 -2.650 18.902 1.00 83.50 92 PRO A N 1
ATOM 702 C CA . PRO A 1 92 ? -4.311 -2.519 17.566 1.00 83.50 92 PRO A CA 1
ATOM 703 C C . PRO A 1 92 ? -4.848 -3.563 16.581 1.00 83.50 92 PRO A C 1
ATOM 705 O O . PRO A 1 92 ? -4.909 -4.753 16.906 1.00 83.50 92 PRO A O 1
ATOM 708 N N . LEU A 1 93 ? -5.162 -3.141 15.350 1.00 84.38 93 LEU A N 1
ATOM 709 C CA . LEU A 1 93 ? -5.644 -4.050 14.300 1.00 84.38 93 LEU A CA 1
ATOM 710 C C . LEU A 1 93 ? -4.575 -5.041 13.825 1.00 84.38 93 LEU A C 1
ATOM 712 O O . LEU A 1 93 ? -4.895 -6.165 13.436 1.00 84.38 93 LEU A O 1
ATOM 716 N N . TYR A 1 94 ? -3.307 -4.626 13.849 1.00 84.19 94 TYR A N 1
ATOM 717 C CA . TYR A 1 94 ? -2.167 -5.482 13.544 1.00 84.19 94 TYR A CA 1
ATOM 718 C C . TYR A 1 94 ? -1.398 -5.783 14.821 1.00 84.19 94 TYR A C 1
ATOM 720 O O . TYR A 1 94 ? -0.764 -4.904 15.404 1.00 84.19 94 TYR A O 1
ATOM 728 N N . GLN A 1 95 ? -1.438 -7.045 15.234 1.00 81.31 95 GLN A N 1
ATOM 729 C CA . GLN A 1 95 ? -0.646 -7.527 16.355 1.00 81.31 95 GLN A CA 1
ATOM 730 C C . GLN A 1 95 ? 0.681 -8.094 15.843 1.00 81.31 95 GLN A C 1
ATOM 732 O O . GLN A 1 95 ? 0.688 -8.806 14.831 1.00 81.31 95 GLN A O 1
ATOM 737 N N . PRO A 1 96 ? 1.806 -7.802 16.517 1.00 80.44 96 PRO A N 1
ATOM 738 C CA . PRO A 1 96 ? 3.071 -8.452 16.219 1.00 80.44 96 PRO A CA 1
ATOM 739 C C . PRO A 1 96 ? 2.907 -9.967 16.335 1.00 80.44 96 PRO A C 1
ATOM 741 O O . PRO A 1 96 ? 2.494 -10.473 17.376 1.00 80.44 96 PRO A O 1
ATOM 744 N N . HIS A 1 97 ? 3.235 -10.689 15.268 1.00 79.38 97 HIS A N 1
ATOM 745 C CA . HIS A 1 97 ? 3.280 -12.141 15.320 1.00 79.38 97 HIS A CA 1
ATOM 746 C C . HIS A 1 97 ? 4.660 -12.575 15.825 1.00 79.38 97 HIS A C 1
ATOM 748 O O . HIS A 1 97 ? 5.661 -12.227 15.186 1.00 79.38 97 HIS A O 1
ATOM 754 N N . PRO A 1 98 ? 4.759 -13.321 16.938 1.00 81.06 98 PRO A N 1
ATOM 755 C CA . PRO A 1 98 ? 6.047 -13.782 17.432 1.00 81.06 98 PRO A CA 1
ATOM 756 C C . PRO A 1 98 ? 6.698 -14.715 16.405 1.00 81.06 98 PRO A C 1
ATOM 758 O O . PRO A 1 98 ? 6.061 -15.618 15.864 1.00 81.06 98 PRO A O 1
ATOM 761 N N . ALA A 1 99 ? 7.985 -14.496 16.126 1.00 76.62 99 ALA A N 1
ATOM 762 C CA . ALA A 1 99 ? 8.726 -15.248 15.108 1.00 76.62 99 ALA A CA 1
ATOM 763 C C . ALA A 1 99 ? 8.861 -16.748 15.434 1.00 76.62 99 ALA A C 1
ATOM 765 O O . ALA A 1 99 ? 9.115 -17.556 14.546 1.00 76.62 99 ALA A O 1
ATOM 766 N N . SER A 1 100 ? 8.700 -17.113 16.707 1.00 76.94 100 SER A N 1
ATOM 767 C CA . SER A 1 100 ? 8.753 -18.489 17.203 1.00 76.94 100 SER A CA 1
ATOM 768 C C . SER A 1 100 ? 7.475 -19.287 16.954 1.00 76.94 100 SER A C 1
ATOM 770 O O . SER A 1 100 ? 7.490 -20.506 17.118 1.00 76.94 100 SER A O 1
ATOM 772 N N . GLU A 1 101 ? 6.369 -18.631 16.599 1.00 77.19 101 GLU A N 1
ATOM 773 C CA . GLU A 1 101 ? 5.095 -19.305 16.374 1.00 77.19 101 GLU A CA 1
ATOM 774 C C . GLU A 1 101 ? 4.860 -19.560 14.879 1.00 77.19 101 GLU A C 1
ATOM 776 O O . GLU A 1 101 ? 5.207 -18.730 14.032 1.00 77.19 101 GLU A O 1
ATOM 781 N N . PRO A 1 102 ? 4.258 -20.704 14.517 1.00 76.06 102 PRO A N 1
ATOM 782 C CA . PRO A 1 102 ? 3.841 -20.944 13.147 1.00 76.06 102 PRO A CA 1
ATOM 783 C C . PRO A 1 102 ? 2.722 -19.973 12.763 1.00 76.06 102 PRO A C 1
ATOM 785 O O . PRO A 1 102 ? 1.782 -19.765 13.530 1.00 76.06 102 PRO A O 1
ATOM 788 N N . ALA A 1 103 ? 2.807 -19.415 11.552 1.00 74.19 103 ALA A N 1
ATOM 789 C CA . ALA A 1 103 ? 1.797 -18.493 11.049 1.00 74.19 103 ALA A CA 1
ATOM 790 C C . ALA A 1 103 ? 0.396 -19.137 11.113 1.00 74.19 103 ALA A C 1
ATOM 792 O O . ALA A 1 103 ? 0.229 -20.284 10.673 1.00 74.19 103 ALA A O 1
ATOM 793 N N . PRO A 1 104 ? -0.624 -18.425 11.624 1.00 70.50 104 PRO A N 1
ATOM 794 C CA . PRO A 1 104 ? -1.966 -18.961 11.729 1.00 70.50 104 PRO A CA 1
ATOM 795 C C . PRO A 1 104 ? -2.488 -19.324 10.341 1.00 70.50 104 PRO A C 1
ATOM 797 O O . PRO A 1 104 ? -2.355 -18.566 9.375 1.00 70.50 104 PRO A O 1
ATOM 800 N N . ALA A 1 105 ? -3.114 -20.497 10.244 1.00 70.12 105 ALA A N 1
ATOM 801 C CA . ALA A 1 105 ? -3.793 -20.894 9.024 1.00 70.12 105 ALA A CA 1
ATOM 802 C C . ALA A 1 105 ? -4.886 -19.862 8.689 1.00 70.12 105 ALA A C 1
ATOM 804 O O . ALA A 1 105 ? -5.588 -19.393 9.592 1.00 70.12 105 ALA A O 1
ATOM 805 N N . PRO A 1 106 ? -5.077 -19.513 7.403 1.00 62.44 106 PRO A N 1
ATOM 806 C CA . PRO A 1 106 ? -6.112 -18.566 7.027 1.00 62.44 106 PRO A CA 1
ATOM 807 C C . PRO A 1 106 ? -7.481 -19.096 7.482 1.00 62.44 106 PRO A C 1
ATOM 809 O O . PRO A 1 106 ? -7.781 -20.276 7.255 1.00 62.44 106 PRO A O 1
ATOM 812 N N . PRO A 1 107 ? -8.328 -18.256 8.106 1.00 61.28 107 PRO A N 1
ATOM 813 C CA . PRO A 1 107 ? -9.630 -18.696 8.583 1.00 61.28 107 PRO A CA 1
ATOM 814 C C . PRO A 1 107 ? -10.457 -19.250 7.414 1.00 61.28 107 PRO A C 1
ATOM 816 O O . PRO A 1 107 ? -10.705 -18.563 6.419 1.00 61.28 107 PRO A O 1
ATOM 819 N N . ARG A 1 108 ? -10.883 -20.517 7.521 1.00 55.56 108 ARG A N 1
ATOM 820 C CA . ARG A 1 108 ? -11.789 -21.152 6.551 1.00 55.56 108 ARG A CA 1
ATOM 821 C C . ARG A 1 108 ? -13.199 -20.608 6.797 1.00 55.56 108 ARG A C 1
ATOM 823 O O . ARG A 1 108 ? -13.712 -20.676 7.906 1.00 55.56 108 ARG A O 1
ATOM 830 N N . GLY A 1 109 ? -13.768 -19.971 5.775 1.00 52.31 109 GLY A N 1
ATOM 831 C CA . GLY A 1 109 ? -14.831 -18.976 5.930 1.00 52.31 109 GLY A CA 1
ATOM 832 C C . GLY A 1 109 ? -16.153 -19.431 6.561 1.00 52.31 109 GLY A C 1
ATOM 833 O O . GLY A 1 109 ? -16.597 -20.557 6.387 1.00 52.31 109 GLY A O 1
ATOM 834 N N . ARG A 1 110 ? -16.840 -18.472 7.189 1.00 52.41 110 ARG A N 1
ATOM 835 C CA . ARG A 1 110 ? -18.187 -17.960 6.847 1.00 52.41 110 ARG A CA 1
ATOM 836 C C . ARG A 1 110 ? -18.452 -16.776 7.775 1.00 52.41 110 ARG A C 1
ATOM 838 O O . ARG A 1 110 ? -18.868 -16.949 8.914 1.00 52.41 110 ARG A O 1
ATOM 845 N N . VAL A 1 111 ? -18.198 -15.563 7.291 1.00 52.84 111 VAL A N 1
ATOM 846 C CA . VAL A 1 111 ? -18.459 -14.350 8.075 1.00 52.84 111 VAL A CA 1
ATOM 847 C C . VAL A 1 111 ? -19.962 -14.073 8.040 1.00 52.84 111 VAL A C 1
ATOM 849 O O . VAL A 1 111 ? -20.516 -13.708 6.999 1.00 52.84 111 VAL A O 1
ATOM 852 N N . ARG A 1 112 ? -20.646 -14.290 9.171 1.00 55.22 112 ARG A N 1
ATOM 853 C CA . ARG A 1 112 ? -22.017 -13.806 9.367 1.00 55.22 112 ARG A CA 1
ATOM 854 C C . ARG A 1 112 ? -21.976 -12.279 9.365 1.00 55.22 112 ARG A C 1
ATOM 856 O O . ARG A 1 112 ? -21.303 -11.667 10.184 1.00 55.22 112 ARG A O 1
ATOM 863 N N . ARG A 1 113 ? -22.689 -11.676 8.413 1.00 50.94 113 ARG A N 1
ATOM 864 C CA . ARG A 1 113 ? -22.749 -10.225 8.224 1.00 50.94 113 ARG A CA 1
ATOM 865 C C . ARG A 1 113 ? -23.521 -9.580 9.372 1.00 50.94 113 ARG A C 1
ATOM 867 O O . ARG A 1 113 ? -24.751 -9.617 9.373 1.00 50.94 113 ARG A O 1
ATOM 874 N N . ARG A 1 114 ? -22.816 -8.953 10.310 1.00 50.84 114 ARG A N 1
ATOM 875 C CA . ARG A 1 114 ? -23.410 -7.900 11.134 1.00 50.84 114 ARG A CA 1
ATOM 876 C C . ARG A 1 114 ? -23.461 -6.627 10.284 1.00 50.84 114 ARG A C 1
ATOM 878 O O . ARG A 1 114 ? -22.530 -6.349 9.531 1.00 50.84 114 ARG A O 1
ATOM 885 N N . ARG A 1 115 ? -24.597 -5.925 10.303 1.00 52.75 115 ARG A N 1
ATOM 886 C CA . ARG A 1 115 ? -24.822 -4.677 9.553 1.00 52.75 115 ARG A CA 1
ATOM 887 C C . ARG A 1 115 ? -24.033 -3.538 10.203 1.00 52.75 115 ARG A C 1
ATOM 889 O O . ARG A 1 115 ? -24.600 -2.694 10.881 1.00 52.75 115 ARG A O 1
ATOM 896 N N . GLU A 1 116 ? -22.734 -3.530 9.977 1.00 57.16 116 GLU A N 1
ATOM 897 C CA . GLU A 1 116 ? -21.884 -2.352 10.125 1.00 57.16 116 GLU A CA 1
ATOM 898 C C . GLU A 1 116 ? -21.495 -1.893 8.709 1.00 57.16 116 GLU A C 1
ATOM 900 O O . GLU A 1 116 ? -21.678 -2.643 7.742 1.00 57.16 116 GLU A O 1
ATOM 905 N N . ARG A 1 117 ? -21.126 -0.616 8.550 1.00 60.28 117 ARG A N 1
ATOM 906 C CA . ARG A 1 117 ? -20.995 0.075 7.250 1.00 60.28 117 ARG A CA 1
ATOM 907 C C . ARG A 1 117 ? -20.311 -0.806 6.190 1.00 60.28 117 ARG A C 1
ATOM 909 O O . ARG A 1 117 ? -19.328 -1.486 6.461 1.00 60.28 117 ARG A O 1
ATOM 916 N N . ARG A 1 118 ? -20.856 -0.822 4.967 1.00 70.06 118 ARG A N 1
ATOM 917 C CA . ARG A 1 118 ? -20.388 -1.708 3.887 1.00 70.06 118 ARG A CA 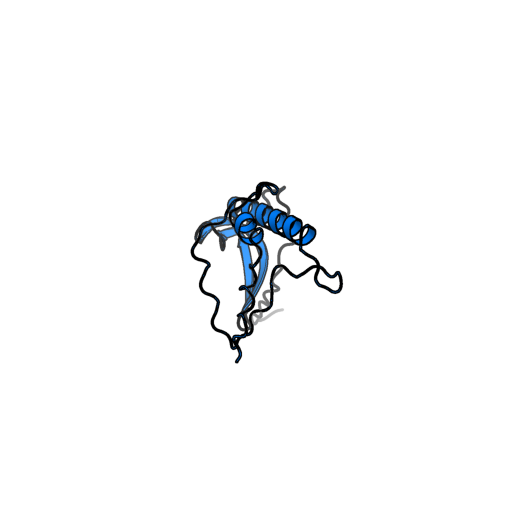1
ATOM 918 C C . ARG A 1 118 ? -18.939 -1.362 3.518 1.00 70.06 118 ARG A C 1
ATOM 920 O O . ARG A 1 118 ? -18.719 -0.339 2.879 1.00 70.06 118 ARG A O 1
ATOM 927 N N . ALA A 1 119 ? -17.994 -2.233 3.880 1.00 78.62 119 ALA A N 1
ATOM 928 C CA . ALA A 1 119 ? -16.584 -2.114 3.502 1.00 78.62 119 ALA A CA 1
ATOM 929 C C . ALA A 1 119 ? -16.419 -1.892 1.987 1.00 78.62 119 ALA A C 1
ATOM 931 O O . ALA A 1 119 ? -17.127 -2.520 1.186 1.00 78.62 119 ALA A O 1
ATOM 932 N N . ARG A 1 120 ? -15.476 -1.025 1.590 1.00 84.62 120 ARG A N 1
ATOM 933 C CA . ARG A 1 120 ? -15.225 -0.699 0.174 1.00 84.62 120 ARG A CA 1
ATOM 934 C C . ARG A 1 120 ? -14.463 -1.814 -0.531 1.00 84.62 120 ARG A C 1
ATOM 936 O O . ARG A 1 120 ? -14.576 -1.972 -1.746 1.00 84.62 120 ARG A O 1
ATOM 943 N N . THR A 1 121 ? -13.703 -2.605 0.225 1.00 83.38 121 THR A N 1
ATOM 944 C CA . THR A 1 121 ? -12.840 -3.658 -0.309 1.00 83.38 121 THR A CA 1
ATOM 945 C C . THR A 1 121 ? -12.981 -4.991 0.436 1.00 83.38 121 THR A C 1
ATOM 947 O O . THR A 1 121 ? -13.509 -5.094 1.548 1.00 83.38 121 THR A O 1
ATOM 950 N N . THR A 1 122 ? -12.456 -6.059 -0.175 1.00 81.56 122 THR A N 1
ATOM 951 C CA . THR A 1 122 ? -12.313 -7.372 0.479 1.00 81.56 122 THR A CA 1
ATOM 952 C C . THR A 1 122 ? -11.419 -7.302 1.719 1.00 81.56 122 THR A C 1
ATOM 954 O O . THR A 1 122 ? -11.626 -8.073 2.649 1.00 81.56 122 THR A O 1
ATOM 957 N N . PHE A 1 123 ? -10.443 -6.390 1.742 1.00 82.75 123 PHE A N 1
ATOM 958 C CA . PHE A 1 123 ? -9.581 -6.166 2.899 1.00 82.75 123 PHE A CA 1
ATOM 959 C C . PHE A 1 123 ? -10.394 -5.656 4.097 1.00 82.75 123 PHE A C 1
ATOM 961 O O . PHE A 1 123 ? -10.395 -6.314 5.135 1.00 82.75 123 PHE A O 1
ATOM 968 N N . GLY A 1 124 ? -11.194 -4.598 3.920 1.00 82.50 124 GLY A N 1
ATOM 969 C CA . GLY A 1 124 ? -12.082 -4.100 4.979 1.00 82.50 124 GLY A CA 1
ATOM 970 C C . GLY A 1 124 ? -13.086 -5.155 5.460 1.00 82.50 124 GLY A C 1
ATOM 971 O O . GLY A 1 124 ? -13.360 -5.269 6.649 1.00 82.50 124 GLY A O 1
ATOM 972 N N . THR A 1 125 ? -13.557 -6.021 4.554 1.00 80.62 125 THR A N 1
ATOM 973 C CA . THR A 1 125 ? -14.422 -7.158 4.928 1.00 80.62 125 THR A CA 1
ATOM 974 C C . THR A 1 125 ? -13.722 -8.149 5.870 1.00 80.62 125 THR A C 1
ATOM 976 O O . THR A 1 125 ? -14.380 -8.759 6.710 1.00 80.62 125 THR A O 1
ATOM 979 N N . ARG A 1 126 ? -12.402 -8.340 5.731 1.00 77.62 126 ARG A N 1
ATOM 980 C CA . ARG A 1 126 ? -11.615 -9.238 6.592 1.00 77.62 126 ARG A CA 1
ATOM 981 C C . ARG A 1 126 ? -11.294 -8.601 7.943 1.00 77.62 126 ARG A C 1
ATOM 983 O O . ARG A 1 126 ? -11.378 -9.302 8.941 1.00 77.62 126 ARG A O 1
ATOM 990 N N . LEU A 1 127 ? -10.984 -7.303 7.974 1.00 77.44 127 LEU A N 1
ATOM 991 C CA . LEU A 1 127 ? -10.704 -6.579 9.221 1.00 77.44 127 LEU A CA 1
ATOM 992 C C . LEU A 1 127 ? -11.919 -6.486 10.147 1.00 77.44 127 LEU A C 1
ATOM 994 O O . LEU A 1 127 ? -11.781 -6.635 11.353 1.00 77.44 127 LEU A O 1
ATOM 998 N N . ALA A 1 128 ? -13.119 -6.301 9.595 1.00 66.94 128 ALA A N 1
ATOM 999 C CA . ALA A 1 128 ? -14.347 -6.181 10.383 1.00 66.94 128 ALA A CA 1
ATOM 1000 C C . ALA A 1 128 ? -14.781 -7.484 11.100 1.00 66.94 128 ALA A C 1
ATOM 1002 O O . ALA A 1 128 ? -15.847 -7.526 11.711 1.00 66.94 128 ALA A O 1
ATOM 1003 N N . SER A 1 129 ? -14.007 -8.572 11.004 1.00 57.28 129 SER A N 1
ATOM 1004 C CA . SER A 1 129 ? -14.246 -9.809 11.754 1.00 57.28 129 SER A CA 1
ATOM 1005 C C . SER A 1 129 ? -13.325 -9.835 12.980 1.00 57.28 129 SER A C 1
ATOM 1007 O O . SER A 1 129 ? -12.151 -10.164 12.816 1.00 57.28 129 SER A O 1
ATOM 1009 N N . PRO A 1 130 ? -13.798 -9.503 14.197 1.00 49.09 130 PRO A N 1
ATOM 1010 C CA . PRO A 1 130 ? -12.955 -9.601 15.384 1.00 49.09 130 PRO A CA 1
ATOM 1011 C C . PRO A 1 130 ? -12.498 -11.057 15.597 1.00 49.09 130 PRO A C 1
ATOM 1013 O O . PRO A 1 130 ? -13.287 -11.979 15.339 1.00 49.09 130 PRO A O 1
ATOM 1016 N N . PRO A 1 131 ? -11.263 -11.298 16.085 1.00 45.19 131 PRO A N 1
ATOM 1017 C CA . PRO A 1 131 ? -10.864 -12.620 16.546 1.00 45.19 131 PRO A CA 1
ATOM 1018 C C . PRO A 1 131 ? -11.793 -12.993 17.701 1.00 45.19 131 PRO A C 1
ATOM 1020 O O . PRO A 1 131 ? -11.774 -12.391 18.772 1.00 45.19 131 PRO A O 1
ATOM 1023 N N . THR A 1 132 ? -12.689 -13.944 17.464 1.00 45.94 132 THR A N 1
ATOM 1024 C CA . THR A 1 132 ? -13.549 -14.457 18.525 1.00 45.94 132 THR A CA 1
ATOM 1025 C C . THR A 1 132 ? -12.630 -15.217 19.472 1.00 45.94 132 THR A C 1
ATOM 1027 O O . THR A 1 132 ? -12.027 -16.206 19.053 1.00 45.94 132 THR A O 1
ATOM 1030 N N . ASN A 1 133 ? -12.474 -14.739 20.711 1.00 42.62 133 ASN A N 1
ATOM 1031 C CA . ASN A 1 133 ? -11.802 -15.506 21.759 1.00 42.62 133 ASN A CA 1
ATOM 1032 C C . ASN A 1 133 ? -12.341 -16.947 21.727 1.00 42.62 133 ASN A C 1
ATOM 1034 O O . ASN A 1 133 ? -13.567 -17.117 21.671 1.00 42.62 133 ASN A O 1
ATOM 1038 N N . PRO A 1 134 ? -11.486 -17.987 21.749 1.00 49.12 134 PRO A N 1
ATOM 1039 C CA . PRO A 1 134 ? -11.989 -19.326 22.001 1.00 49.12 134 PRO A CA 1
ATOM 1040 C C . PRO A 1 134 ? -12.714 -19.301 23.358 1.00 49.12 134 PRO A C 1
ATOM 1042 O O . PRO A 1 134 ? -12.239 -18.629 24.281 1.00 49.12 134 PRO A O 1
ATOM 1045 N N . PRO A 1 135 ? -13.872 -19.975 23.499 1.00 40.78 135 PRO A N 1
ATOM 1046 C CA . PRO A 1 135 ? -14.564 -20.017 24.780 1.00 40.78 135 PRO A CA 1
ATOM 1047 C C . PRO A 1 135 ? -13.604 -20.548 25.857 1.00 40.78 135 PRO A C 1
ATOM 1049 O O . PRO A 1 135 ? -12.776 -21.417 25.550 1.00 40.78 135 PRO A O 1
ATOM 1052 N N . PRO A 1 136 ? -13.671 -20.035 27.100 1.00 41.31 136 PRO A N 1
ATOM 1053 C CA . PRO A 1 136 ? -12.831 -20.537 28.176 1.00 41.31 136 PRO A CA 1
ATOM 1054 C C . PRO A 1 136 ? -13.050 -22.046 28.297 1.00 41.31 136 PRO A C 1
ATOM 1056 O O . PRO A 1 136 ? -14.187 -22.504 28.396 1.00 41.31 136 PRO A O 1
ATOM 1059 N N . ARG A 1 137 ? -11.962 -22.827 28.252 1.00 53.34 137 ARG A N 1
ATOM 1060 C CA . ARG A 1 137 ? -12.020 -24.257 28.567 1.00 53.34 137 ARG A CA 1
ATOM 1061 C C . ARG A 1 137 ? -12.554 -24.379 29.990 1.00 53.34 137 ARG A C 1
ATOM 1063 O O . ARG A 1 137 ? -11.864 -23.975 30.928 1.00 53.34 137 ARG A O 1
ATOM 1070 N N . GLU A 1 138 ? -13.768 -24.901 30.139 1.00 42.41 138 GLU A N 1
ATOM 1071 C CA . GLU A 1 138 ? -14.299 -25.297 31.438 1.00 42.41 138 GLU A CA 1
ATOM 1072 C C . GLU A 1 138 ? -13.283 -26.234 32.096 1.00 42.41 138 GLU A C 1
ATOM 1074 O O . GLU A 1 138 ? -12.939 -27.300 31.578 1.00 42.41 138 GLU A O 1
ATOM 1079 N N . ARG A 1 139 ? -12.733 -25.772 33.223 1.00 49.97 139 ARG A N 1
ATOM 1080 C CA . ARG A 1 139 ? -11.993 -26.614 34.153 1.00 49.97 139 ARG A CA 1
ATOM 1081 C C . ARG A 1 139 ? -12.998 -27.596 34.735 1.00 49.97 139 ARG A C 1
ATOM 1083 O O . ARG A 1 139 ? -13.733 -27.240 35.648 1.00 49.97 139 ARG A O 1
ATOM 1090 N N . ASN A 1 140 ? -13.008 -28.814 34.212 1.00 43.19 140 ASN A N 1
ATOM 1091 C CA . ASN A 1 140 ? -13.594 -29.931 34.931 1.00 43.19 140 ASN A CA 1
ATOM 1092 C C . ASN A 1 140 ? -12.617 -30.356 36.029 1.00 43.19 140 ASN A C 1
ATOM 1094 O O . ASN A 1 140 ? -11.510 -30.814 35.747 1.00 43.19 140 ASN A O 1
ATOM 1098 N N . ALA A 1 141 ? -13.043 -30.151 37.269 1.00 39.03 141 ALA A N 1
ATOM 1099 C CA . ALA A 1 141 ? -12.582 -30.849 38.460 1.00 39.03 141 ALA A CA 1
ATOM 1100 C C . ALA A 1 141 ? -13.767 -30.914 39.440 1.00 39.03 141 ALA A C 1
ATOM 1102 O O . ALA A 1 141 ? -14.596 -29.996 39.412 1.00 39.03 141 ALA A O 1
ATOM 1103 N N . PRO A 1 142 ? -13.828 -31.887 40.361 1.00 52.22 142 PRO A N 1
ATOM 1104 C CA . PRO A 1 142 ? -13.009 -33.096 40.502 1.00 52.22 142 PRO A CA 1
ATOM 1105 C C . PRO A 1 142 ? -13.658 -34.362 39.912 1.00 52.22 142 PRO A C 1
ATOM 1107 O O . PRO A 1 142 ? -14.902 -34.409 39.792 1.00 52.22 142 PRO A O 1
#

pLDDT: mean 71.59, std 19.35, range [32.78, 94.25]

Secondary structure (DSSP, 8-state):
--------------------SS-GGG-EEEE--STTTS-EEEEEEEEEEEETTEEEEEEEEHHHHHHHHHHHHHHHHHHHTPPB-TTSPBPPSSPPPPTTSPPPPPPPS------S---SSHHHHHHTS----PPP------

Organism: NCBI:txid555059

Radius of gyration: 23.15 Å; chains: 1; bounding box: 69×55×60 Å

Sequence (142 aa):
MNAADARGVEWEFQIPAPGWVTGEEFRAFGPCWFFCGHRVGAVVWIGCLTTGGVDAPLYACAGCLHRLHAMAWDFTEAEWAAPQDAEGRPVPLYQPHPASEPAPAPPRGRVRRRRERRARTTFGTRLASPPTNPPPRERNAP

Foldseek 3Di:
DDDDDDDPPPCPVPPDDQDDPPDPPAWDFAFQPDDVPRDTGTWHFDDWDDDPNDIDTHIHDPVRVVVVVLLVVLQVVLQVVADADPVRHGDDLDDDDDPPDDDDDDDPDDDDDDPDPDRPDPNSVVSVDPPDPDPPDPPDDD